Protein AF-A0A392NJL7-F1 (afdb_monomer)

Radius of gyration: 14.18 Å; Cα contacts (8 Å, |Δi|>4): 28; chains: 1; bounding box: 26×30×34 Å

Structure (mmCIF, N/CA/C/O backbone):
data_AF-A0A392NJL7-F1
#
_entry.id   AF-A0A392NJL7-F1
#
loop_
_atom_site.group_PDB
_atom_site.id
_atom_site.type_symbol
_atom_site.label_atom_id
_atom_site.label_alt_id
_atom_site.label_comp_id
_atom_site.label_asym_id
_atom_site.label_entity_id
_atom_site.label_seq_id
_atom_site.pdbx_PDB_ins_code
_atom_site.Cartn_x
_atom_site.Cartn_y
_atom_site.Cartn_z
_atom_site.occupancy
_atom_site.B_iso_or_equiv
_atom_site.auth_seq_id
_atom_site.auth_comp_id
_atom_site.auth_asym_id
_atom_site.auth_atom_id
_atom_site.pdbx_PDB_model_num
ATOM 1 N N . VAL A 1 1 ? 5.172 -2.949 0.536 1.00 91.62 1 VAL A N 1
ATOM 2 C CA . VAL A 1 1 ? 4.073 -2.223 1.227 1.00 91.62 1 VAL A CA 1
ATOM 3 C C . VAL A 1 1 ? 2.876 -1.983 0.312 1.00 91.62 1 VAL A C 1
ATOM 5 O O . VAL A 1 1 ? 1.815 -2.512 0.603 1.00 91.62 1 VAL A O 1
ATOM 8 N N . SER A 1 2 ? 3.017 -1.277 -0.818 1.00 92.56 2 SER A N 1
ATOM 9 C CA . SER A 1 2 ? 1.873 -0.915 -1.684 1.00 92.56 2 SER A CA 1
ATOM 10 C C . SER A 1 2 ? 1.071 -2.112 -2.212 1.00 92.56 2 SER A C 1
ATOM 12 O O . SER A 1 2 ? -0.155 -2.077 -2.213 1.00 92.56 2 SER A O 1
ATOM 14 N N . LEU A 1 3 ? 1.743 -3.206 -2.594 1.00 94.44 3 LEU A N 1
ATOM 15 C CA . LEU A 1 3 ? 1.069 -4.457 -2.970 1.00 94.44 3 LEU A CA 1
ATOM 16 C C . LEU A 1 3 ? 0.261 -5.052 -1.813 1.00 94.44 3 LEU A C 1
ATOM 18 O O . LEU A 1 3 ? -0.874 -5.472 -2.014 1.00 94.44 3 LEU A O 1
ATOM 22 N N . ASN A 1 4 ? 0.817 -5.034 -0.600 1.00 95.25 4 ASN A N 1
ATOM 23 C CA . ASN A 1 4 ? 0.121 -5.512 0.589 1.00 95.25 4 ASN A CA 1
ATOM 24 C C . ASN A 1 4 ? -1.122 -4.666 0.889 1.00 95.25 4 ASN A C 1
ATOM 26 O O . ASN A 1 4 ? -2.181 -5.217 1.155 1.00 95.25 4 ASN A O 1
ATOM 30 N N . TRP A 1 5 ? -1.030 -3.341 0.741 1.00 95.69 5 TRP A N 1
ATOM 31 C CA . TRP A 1 5 ? -2.171 -2.439 0.907 1.00 95.69 5 TRP A CA 1
ATOM 32 C C . TRP A 1 5 ? -3.311 -2.750 -0.074 1.00 95.69 5 TRP A C 1
ATOM 34 O O . TRP A 1 5 ? -4.475 -2.732 0.326 1.00 95.69 5 TRP A O 1
ATOM 44 N N . LEU A 1 6 ? -2.998 -3.096 -1.332 1.00 94.62 6 LEU A N 1
ATOM 45 C CA . LEU A 1 6 ? -4.002 -3.538 -2.311 1.00 94.62 6 LEU A CA 1
ATOM 46 C C . LEU A 1 6 ? -4.660 -4.856 -1.883 1.00 94.62 6 LEU A C 1
ATOM 48 O O . LEU A 1 6 ? -5.883 -4.950 -1.871 1.00 94.62 6 LEU A O 1
ATOM 52 N N . VAL A 1 7 ? -3.866 -5.845 -1.460 1.00 92.94 7 VAL A N 1
ATOM 53 C CA . VAL A 1 7 ? -4.383 -7.118 -0.921 1.00 92.94 7 VAL A CA 1
ATOM 54 C C . VAL A 1 7 ? -5.226 -6.896 0.346 1.00 92.94 7 VAL A C 1
ATOM 56 O O . VAL A 1 7 ? -6.203 -7.611 0.588 1.00 92.94 7 VAL A O 1
ATOM 59 N N . ALA A 1 8 ? -4.889 -5.890 1.155 1.00 95.06 8 ALA A N 1
ATOM 60 C CA . ALA A 1 8 ? -5.596 -5.576 2.389 1.00 95.06 8 ALA A CA 1
ATOM 61 C C . ALA A 1 8 ? -7.053 -5.131 2.159 1.00 95.06 8 ALA A C 1
ATOM 63 O O . ALA A 1 8 ? -7.876 -5.303 3.052 1.00 95.06 8 ALA A O 1
ATOM 64 N N . GLN A 1 9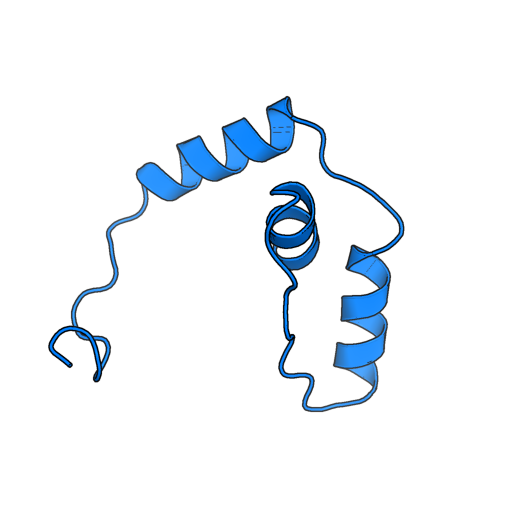 ? -7.408 -4.660 0.956 1.00 93.25 9 GLN A N 1
ATOM 65 C CA . GLN A 1 9 ? -8.776 -4.224 0.639 1.00 93.25 9 GLN A CA 1
ATOM 66 C C . GLN A 1 9 ? -9.788 -5.386 0.571 1.00 93.25 9 GLN A C 1
ATOM 68 O O . GLN A 1 9 ? -10.991 -5.163 0.651 1.00 93.25 9 GLN A O 1
ATOM 73 N N . GLY A 1 10 ? -9.324 -6.633 0.412 1.00 91.56 10 GLY A N 1
ATOM 74 C CA . GLY A 1 10 ? -10.165 -7.842 0.427 1.00 91.56 10 GLY A CA 1
ATOM 75 C C . GLY A 1 10 ? -10.985 -8.095 -0.845 1.00 91.56 10 GLY A C 1
ATOM 76 O O . GLY A 1 10 ? -11.349 -9.234 -1.116 1.00 91.56 10 GLY A O 1
ATOM 77 N N . ASN A 1 11 ? -11.222 -7.070 -1.662 1.00 94.56 11 ASN A N 1
ATOM 78 C CA . ASN A 1 11 ? -11.931 -7.151 -2.943 1.00 94.56 11 ASN A CA 1
ATOM 79 C C . ASN A 1 11 ? -11.036 -6.842 -4.160 1.00 94.56 11 ASN A C 1
ATOM 81 O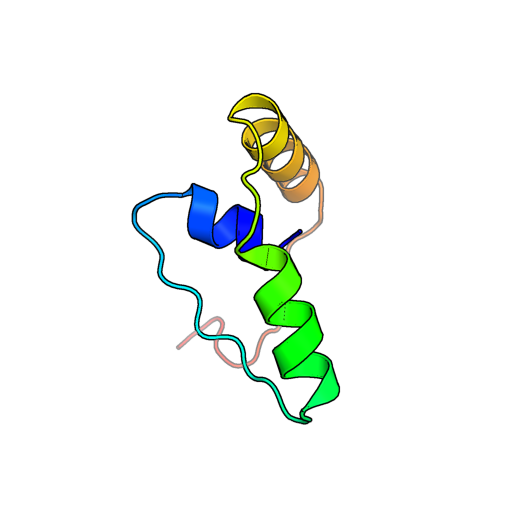 O . ASN A 1 11 ? -11.542 -6.644 -5.264 1.00 94.56 11 ASN A O 1
ATOM 85 N N . VAL A 1 12 ? -9.716 -6.772 -3.965 1.00 93.94 12 VAL A N 1
ATOM 86 C CA . VAL A 1 12 ? -8.735 -6.416 -4.998 1.00 93.94 12 VAL A CA 1
ATOM 87 C C . VAL A 1 12 ? -7.701 -7.529 -5.143 1.00 93.94 12 VAL A C 1
ATOM 89 O O . VAL A 1 12 ? -7.145 -8.006 -4.156 1.00 93.94 12 VAL A O 1
ATOM 92 N N . VAL A 1 13 ? -7.398 -7.893 -6.392 1.00 92.12 13 VAL A N 1
ATOM 93 C CA . VAL A 1 13 ? -6.291 -8.789 -6.752 1.00 92.12 13 VAL A CA 1
ATOM 94 C C . VAL A 1 13 ? -5.254 -7.976 -7.533 1.00 92.12 13 VAL A C 1
ATOM 96 O O . VAL A 1 13 ? -5.521 -7.609 -8.679 1.00 92.12 13 VAL A O 1
ATOM 99 N N . PRO A 1 14 ? -4.091 -7.634 -6.945 1.00 90.69 14 PRO A N 1
ATOM 100 C CA . PRO A 1 14 ? -3.068 -6.883 -7.663 1.00 90.69 14 PRO A CA 1
ATOM 101 C C . PRO A 1 14 ? -2.406 -7.747 -8.744 1.00 90.69 14 PRO A C 1
ATOM 103 O O . PRO A 1 14 ? -2.035 -8.891 -8.490 1.00 90.69 14 PRO A O 1
ATOM 106 N N . ILE A 1 15 ? -2.200 -7.173 -9.933 1.00 92.31 15 ILE A N 1
ATOM 107 C CA . ILE A 1 15 ? -1.449 -7.789 -11.037 1.00 92.31 15 ILE A CA 1
ATOM 108 C C . ILE A 1 15 ? -0.147 -6.997 -11.215 1.00 92.31 15 ILE A C 1
ATOM 110 O O . ILE A 1 15 ? -0.125 -5.999 -11.941 1.00 92.31 15 ILE A O 1
ATOM 114 N N . PRO A 1 16 ? 0.932 -7.358 -10.502 1.00 90.06 16 PRO A N 1
ATOM 115 C CA . PRO A 1 16 ? 2.174 -6.609 -10.576 1.00 90.06 16 PRO A CA 1
ATOM 116 C C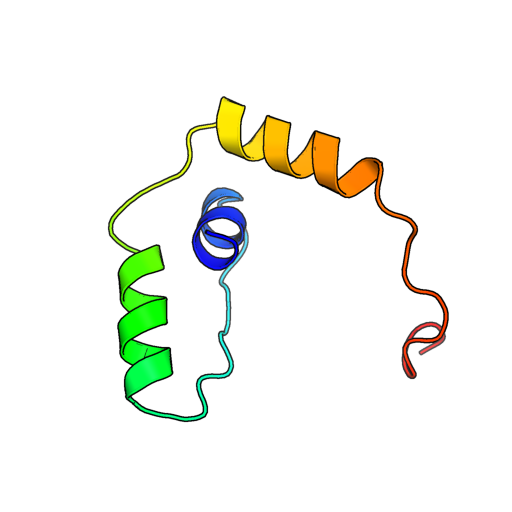 . PRO A 1 16 ? 2.932 -6.905 -11.877 1.00 90.06 16 PRO A C 1
ATOM 118 O O . PRO A 1 16 ? 3.168 -8.056 -12.235 1.00 90.06 16 PRO A O 1
ATOM 121 N N . GLY A 1 17 ? 3.363 -5.854 -12.576 1.00 92.88 17 GLY A N 1
ATOM 122 C CA . GLY A 1 17 ? 4.146 -5.966 -13.809 1.00 92.88 17 GLY A CA 1
ATOM 123 C C . GLY A 1 17 ? 5.642 -6.161 -13.552 1.00 92.88 17 GLY A C 1
ATOM 124 O O . GLY A 1 17 ? 6.417 -5.242 -13.818 1.00 92.88 17 GLY A O 1
ATOM 125 N N . ALA A 1 18 ? 6.050 -7.324 -13.031 1.00 95.00 18 ALA A N 1
ATOM 126 C CA . ALA A 1 18 ? 7.470 -7.663 -12.884 1.00 95.00 18 ALA A CA 1
ATOM 127 C C . ALA A 1 18 ? 8.135 -7.786 -14.264 1.00 95.00 18 ALA A C 1
ATOM 129 O O . ALA A 1 18 ? 7.638 -8.489 -15.142 1.00 95.00 18 ALA A O 1
ATOM 130 N N . LYS A 1 19 ? 9.268 -7.106 -14.451 1.00 95.94 19 LYS A N 1
ATOM 131 C CA . LYS A 1 19 ? 10.089 -7.149 -15.672 1.00 95.94 19 LYS A CA 1
ATOM 132 C C . LYS A 1 19 ? 11.401 -7.906 -15.478 1.00 95.94 19 LYS A C 1
ATOM 134 O O . LYS A 1 19 ? 12.108 -8.140 -16.453 1.00 95.94 19 LYS A O 1
ATOM 139 N N . SER A 1 20 ? 11.724 -8.275 -14.241 1.00 96.81 20 SER A N 1
ATOM 140 C CA . SER A 1 20 ? 12.890 -9.087 -13.911 1.00 96.81 20 SER A CA 1
ATOM 141 C C . SER A 1 20 ? 12.572 -10.098 -12.799 1.00 96.81 20 SER A C 1
ATOM 143 O O . SER A 1 20 ? 11.604 -9.900 -12.051 1.00 96.81 20 SER A O 1
ATOM 145 N N . PRO A 1 21 ? 13.362 -11.180 -12.671 1.00 95.88 21 PRO A N 1
ATOM 146 C CA . PRO A 1 21 ? 13.215 -12.147 -11.584 1.00 95.88 21 PRO A CA 1
ATOM 147 C C . PRO A 1 21 ? 13.339 -11.514 -10.194 1.00 95.88 21 PRO A C 1
ATOM 149 O O . PRO A 1 21 ? 12.587 -11.863 -9.290 1.00 95.88 21 PRO A O 1
ATOM 152 N N . GLU A 1 22 ? 14.230 -10.537 -10.028 1.00 95.44 22 GLU A N 1
ATOM 153 C CA . GLU A 1 22 ? 14.460 -9.857 -8.749 1.00 95.44 22 GLU A CA 1
ATOM 154 C C . GLU A 1 22 ? 13.207 -9.101 -8.294 1.00 95.44 22 GLU A C 1
ATOM 156 O O . GLU A 1 22 ? 12.827 -9.180 -7.127 1.00 95.44 22 GLU A O 1
ATOM 161 N N . GLN A 1 23 ? 12.507 -8.440 -9.225 1.00 94.06 23 GLN A N 1
ATOM 162 C CA . GLN A 1 23 ? 11.225 -7.792 -8.932 1.00 94.06 23 GLN A CA 1
ATOM 163 C C . GLN A 1 23 ? 10.158 -8.809 -8.521 1.00 94.06 23 GLN A C 1
ATOM 165 O O . GLN A 1 23 ? 9.368 -8.546 -7.617 1.00 94.06 23 GLN A O 1
ATOM 170 N N . ALA A 1 24 ? 10.131 -9.982 -9.160 1.00 92.94 24 ALA A N 1
ATOM 171 C CA . ALA A 1 24 ? 9.197 -11.038 -8.788 1.00 92.94 24 ALA A CA 1
ATOM 172 C C . ALA A 1 24 ? 9.458 -11.546 -7.359 1.00 92.94 24 ALA A C 1
ATOM 174 O O . ALA A 1 24 ? 8.502 -11.744 -6.608 1.00 92.94 24 ALA A O 1
ATOM 175 N N . GLU A 1 25 ? 10.723 -11.710 -6.960 1.00 92.56 25 GLU A N 1
ATOM 176 C CA . GLU A 1 25 ? 11.077 -12.076 -5.582 1.00 92.56 25 GLU A CA 1
ATOM 177 C C . GLU A 1 25 ? 10.709 -10.979 -4.575 1.00 92.56 25 GLU A C 1
ATOM 179 O O . GLU A 1 25 ? 10.126 -11.271 -3.529 1.00 92.56 25 GLU A O 1
ATOM 184 N N . GLU A 1 26 ? 10.947 -9.707 -4.903 1.00 90.94 26 GLU A N 1
ATOM 185 C CA . GLU A 1 26 ? 10.533 -8.586 -4.051 1.00 90.94 26 GLU A CA 1
ATOM 186 C C . GLU A 1 26 ? 9.008 -8.566 -3.841 1.00 90.94 26 GLU A C 1
ATOM 188 O O . GLU A 1 26 ? 8.520 -8.393 -2.720 1.00 90.94 26 GLU A O 1
ATOM 193 N N . PHE A 1 27 ? 8.232 -8.809 -4.901 1.00 92.94 27 PHE A N 1
ATOM 194 C CA . PHE A 1 27 ? 6.770 -8.830 -4.826 1.00 92.94 27 PHE A CA 1
ATOM 195 C C . PHE A 1 27 ? 6.241 -9.971 -3.958 1.00 92.94 27 PHE A C 1
ATOM 197 O O . PHE A 1 27 ? 5.266 -9.766 -3.231 1.00 92.94 27 PHE A O 1
ATOM 204 N N . LYS A 1 28 ? 6.898 -11.138 -3.955 1.00 88.38 28 LYS A N 1
ATOM 205 C CA . LYS A 1 28 ? 6.557 -12.232 -3.029 1.00 88.38 28 LYS A CA 1
ATOM 206 C C . LYS A 1 28 ? 6.699 -11.799 -1.571 1.00 88.38 28 LYS A C 1
ATOM 208 O O . LYS A 1 28 ? 5.851 -12.149 -0.751 1.00 88.38 28 LYS A O 1
ATOM 213 N N . GLY A 1 29 ? 7.701 -10.974 -1.258 1.00 87.00 29 GLY A N 1
ATOM 214 C CA . GLY A 1 29 ? 7.895 -10.398 0.076 1.00 87.00 29 GLY A CA 1
ATOM 215 C C . GLY A 1 29 ? 6.714 -9.552 0.571 1.00 87.00 29 GLY A C 1
ATOM 216 O O . GLY A 1 29 ? 6.549 -9.365 1.775 1.00 87.00 29 GLY A O 1
ATOM 217 N N . ALA A 1 30 ? 5.842 -9.075 -0.323 1.00 88.50 30 ALA A N 1
ATOM 218 C CA . ALA A 1 30 ? 4.632 -8.347 0.049 1.00 88.50 30 ALA A CA 1
ATOM 219 C C . ALA A 1 30 ? 3.439 -9.252 0.407 1.00 88.50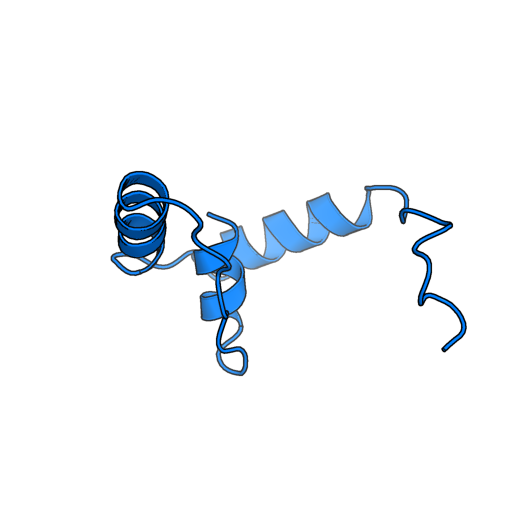 30 ALA A C 1
ATOM 221 O O . ALA A 1 30 ? 2.442 -8.729 0.896 1.00 88.50 30 ALA A O 1
ATOM 222 N N . LEU A 1 31 ? 3.508 -10.566 0.166 1.00 83.38 31 LEU A N 1
ATOM 223 C CA . LEU A 1 31 ? 2.399 -11.506 0.395 1.00 83.38 31 LEU A CA 1
ATOM 224 C C . LEU A 1 31 ? 2.475 -12.232 1.749 1.00 83.38 31 LEU A C 1
ATOM 226 O O . LEU A 1 31 ? 1.480 -12.793 2.193 1.00 83.38 31 LEU A O 1
ATOM 230 N N . GLY A 1 32 ? 3.639 -12.235 2.406 1.00 86.75 32 GLY A N 1
ATOM 231 C CA . GLY A 1 32 ? 3.891 -13.017 3.628 1.00 86.75 32 GLY A CA 1
ATOM 232 C C . GLY A 1 32 ? 3.454 -12.366 4.945 1.00 86.75 32 GLY A C 1
ATOM 233 O O . GLY A 1 32 ? 3.744 -12.895 6.012 1.00 86.75 32 GLY A O 1
ATOM 234 N N . TRP A 1 33 ? 2.806 -11.208 4.890 1.00 92.31 33 TRP A N 1
ATOM 235 C CA . TRP A 1 33 ? 2.355 -10.446 6.056 1.00 92.31 33 TRP A CA 1
ATOM 236 C C . TRP A 1 33 ? 1.107 -9.649 5.684 1.00 92.31 33 TRP A C 1
ATOM 238 O O . TRP A 1 33 ? 0.642 -9.718 4.545 1.00 92.31 33 TRP A O 1
ATOM 248 N N . ARG A 1 34 ? 0.529 -8.905 6.624 1.00 93.88 34 ARG A N 1
ATOM 249 C CA . ARG A 1 34 ? -0.636 -8.062 6.358 1.00 93.88 34 ARG A CA 1
ATOM 250 C C . ARG A 1 34 ? -0.553 -6.792 7.189 1.00 93.88 34 ARG A C 1
ATOM 252 O O . ARG A 1 34 ? -0.253 -6.879 8.374 1.00 93.88 34 ARG A O 1
ATOM 259 N N . LEU A 1 35 ? -0.816 -5.656 6.552 1.00 96.75 35 LEU A N 1
ATOM 260 C CA . LEU A 1 35 ? -1.038 -4.388 7.243 1.00 96.75 35 LEU A CA 1
ATOM 261 C C . LEU A 1 35 ? -2.244 -4.505 8.182 1.00 96.75 35 LEU A C 1
ATOM 263 O O . LEU A 1 35 ? -3.223 -5.181 7.846 1.00 96.75 35 LEU A O 1
ATOM 267 N N . THR A 1 36 ? -2.191 -3.824 9.322 1.00 97.50 36 THR A N 1
ATOM 268 C CA . THR A 1 36 ? -3.365 -3.676 10.189 1.00 97.50 36 THR A CA 1
ATOM 269 C C . THR A 1 36 ? -4.368 -2.693 9.588 1.00 97.50 36 THR A C 1
ATOM 271 O O . THR A 1 36 ? -4.047 -1.908 8.688 1.00 97.50 36 THR A O 1
ATOM 274 N N . ASP A 1 37 ? -5.600 -2.710 10.094 1.00 97.06 37 ASP A N 1
ATOM 275 C CA . ASP A 1 37 ? -6.640 -1.781 9.647 1.00 97.06 37 ASP A CA 1
ATOM 276 C C . ASP A 1 37 ? -6.254 -0.318 9.941 1.00 97.06 37 ASP A C 1
ATOM 278 O O . ASP A 1 37 ? -6.543 0.583 9.143 1.00 97.06 37 ASP A O 1
ATOM 282 N N . GLU A 1 38 ? -5.534 -0.074 11.041 1.00 98.19 38 GLU A N 1
ATOM 283 C CA . GLU A 1 38 ? -4.974 1.235 11.381 1.00 98.19 38 GLU A CA 1
ATOM 284 C C . GLU A 1 38 ? -3.926 1.687 10.357 1.00 98.19 38 GLU A C 1
ATOM 286 O O . GLU A 1 38 ? -4.030 2.801 9.841 1.00 98.19 38 GLU A O 1
ATOM 291 N N . GLU A 1 39 ? -2.966 0.828 10.000 1.00 98.06 39 GLU A N 1
ATOM 292 C CA . GLU A 1 39 ? -1.925 1.150 9.012 1.00 98.06 39 GLU A CA 1
ATOM 293 C C . GLU A 1 39 ? -2.525 1.404 7.618 1.00 98.06 39 GLU A C 1
ATOM 295 O O . GLU A 1 39 ? -2.119 2.322 6.898 1.00 98.06 39 GLU A O 1
ATOM 300 N N . VAL A 1 40 ? -3.544 0.627 7.227 1.00 97.38 40 VAL A N 1
ATOM 301 C CA . VAL A 1 40 ? -4.292 0.842 5.977 1.00 97.38 40 VAL A CA 1
ATOM 302 C C . VAL A 1 40 ? -4.976 2.210 5.975 1.00 97.38 40 VAL A C 1
ATOM 304 O O . VAL A 1 40 ? -4.934 2.922 4.960 1.00 97.38 40 VAL A O 1
ATOM 307 N N . THR A 1 41 ? -5.595 2.576 7.099 1.00 97.38 41 THR A N 1
ATOM 308 C CA . THR A 1 41 ? -6.295 3.853 7.283 1.00 97.38 41 THR A CA 1
ATOM 309 C C . THR A 1 41 ? -5.324 5.030 7.266 1.00 97.38 41 THR A C 1
ATOM 311 O O . THR A 1 41 ? -5.584 6.034 6.597 1.00 97.38 41 THR A O 1
ATOM 314 N N . GLU A 1 42 ? -4.177 4.901 7.931 1.00 97.75 42 GLU A N 1
ATOM 315 C CA . GLU A 1 42 ? -3.125 5.914 7.941 1.00 97.75 42 GLU A CA 1
ATOM 316 C C . GLU A 1 42 ? -2.593 6.175 6.529 1.00 97.75 42 GLU A C 1
AT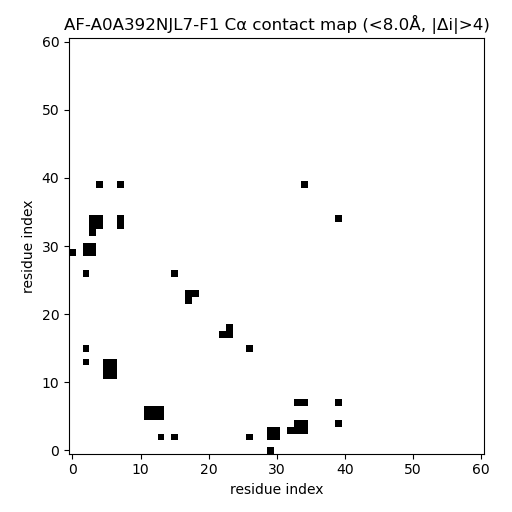OM 318 O O . GLU A 1 42 ? -2.578 7.323 6.073 1.00 97.75 42 GLU A O 1
ATOM 323 N N . LEU A 1 43 ? -2.251 5.116 5.787 1.00 96.88 43 LEU A N 1
ATOM 324 C CA . LEU A 1 43 ? -1.786 5.229 4.402 1.00 96.88 43 LEU A CA 1
ATOM 325 C C . LEU A 1 43 ? -2.814 5.939 3.511 1.00 96.88 43 LEU A C 1
ATOM 327 O O . LEU A 1 43 ? -2.443 6.779 2.688 1.00 96.88 43 LEU A O 1
ATOM 331 N N . ARG A 1 44 ? -4.111 5.663 3.700 1.00 95.56 44 ARG A N 1
ATOM 332 C CA . ARG A 1 44 ? -5.183 6.341 2.957 1.00 95.56 44 ARG A CA 1
ATOM 333 C C . ARG A 1 44 ? -5.304 7.824 3.325 1.00 95.56 44 ARG A C 1
ATOM 335 O O . ARG A 1 44 ? -5.458 8.653 2.429 1.00 95.56 44 ARG A O 1
ATOM 342 N N . SER A 1 45 ? -5.197 8.159 4.610 1.00 96.69 45 SER A N 1
ATOM 343 C CA . SER A 1 45 ? -5.215 9.541 5.115 1.00 96.69 45 SER A CA 1
ATOM 344 C C . SER A 1 45 ? -4.018 10.364 4.624 1.00 96.69 45 SER A C 1
ATOM 346 O O . SER A 1 45 ? -4.137 11.553 4.318 1.00 96.69 45 SER A O 1
ATOM 348 N N . LEU A 1 46 ? -2.844 9.742 4.509 1.00 95.94 46 LEU A N 1
ATOM 349 C CA . LEU A 1 46 ? -1.664 10.381 3.930 1.00 95.94 46 LEU A CA 1
ATOM 350 C C . LEU A 1 46 ? -1.825 10.580 2.421 1.00 95.94 46 LEU A C 1
ATOM 352 O O . LEU A 1 46 ? -1.572 11.678 1.923 1.00 95.94 46 LEU A O 1
ATOM 356 N N . ALA A 1 47 ? -2.308 9.562 1.702 1.00 93.06 47 ALA A N 1
ATOM 357 C CA . ALA A 1 47 ? -2.529 9.638 0.261 1.00 93.06 47 ALA A CA 1
ATOM 358 C C . ALA A 1 47 ? -3.509 10.759 -0.127 1.00 93.06 47 ALA A C 1
ATOM 360 O O . ALA A 1 47 ? -3.271 11.452 -1.114 1.00 93.06 47 ALA A O 1
ATOM 361 N N . SER A 1 48 ? -4.558 11.012 0.669 1.00 93.56 48 SER A N 1
ATOM 362 C CA . SER A 1 48 ? -5.528 12.084 0.387 1.00 93.56 48 SER A CA 1
ATOM 363 C C . SER A 1 48 ? -4.950 13.502 0.480 1.00 93.56 48 SER A C 1
ATOM 365 O O . SER A 1 48 ? -5.593 14.451 0.041 1.00 93.56 48 SER A O 1
ATOM 367 N N . LYS A 1 49 ? -3.757 13.672 1.065 1.00 95.38 49 LYS A N 1
ATOM 368 C CA . LYS A 1 49 ? -3.061 14.969 1.154 1.00 95.38 49 LYS A CA 1
ATOM 369 C C . LYS A 1 49 ? -2.168 15.239 -0.059 1.00 95.38 49 LYS A C 1
ATOM 371 O O . LYS A 1 49 ? -1.676 16.356 -0.217 1.00 95.38 49 LYS A O 1
ATOM 376 N N . ILE A 1 50 ? -1.934 14.233 -0.899 1.00 92.00 50 ILE A N 1
ATOM 377 C CA . ILE A 1 50 ? -1.115 14.362 -2.102 1.00 92.00 50 ILE A CA 1
ATOM 378 C C . ILE A 1 50 ?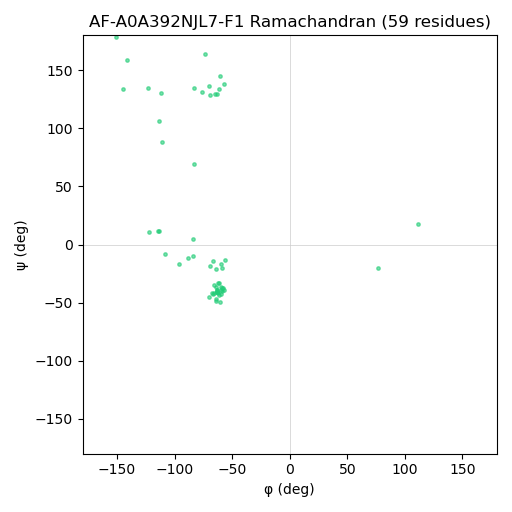 -1.980 14.923 -3.231 1.00 92.00 50 ILE A C 1
ATOM 380 O O . ILE A 1 50 ? -3.110 14.484 -3.441 1.00 92.00 50 ILE A O 1
ATOM 384 N N . LYS A 1 51 ? -1.454 15.909 -3.969 1.00 86.31 51 LYS A N 1
ATOM 385 C CA . LYS A 1 51 ? -2.141 16.444 -5.151 1.00 86.31 51 LYS A CA 1
ATOM 386 C C . LYS A 1 51 ? -2.319 15.329 -6.177 1.00 86.31 51 LYS A C 1
ATOM 388 O O . LYS A 1 51 ? -1.365 14.609 -6.469 1.00 86.31 51 LYS A O 1
ATOM 393 N N . SER A 1 52 ? -3.516 15.221 -6.746 1.00 81.00 52 SER A N 1
ATOM 394 C CA . SER A 1 52 ? -3.741 14.340 -7.885 1.00 81.00 52 SER A CA 1
ATOM 395 C C . SER A 1 52 ? -2.801 14.722 -9.029 1.00 81.00 52 SER A C 1
ATOM 397 O O . SER A 1 52 ? -2.575 15.903 -9.308 1.00 81.00 52 SER A O 1
ATOM 399 N N . VAL A 1 53 ? -2.233 13.709 -9.680 1.00 78.75 53 VAL A N 1
ATOM 400 C CA . VAL A 1 53 ? -1.555 13.909 -10.960 1.00 78.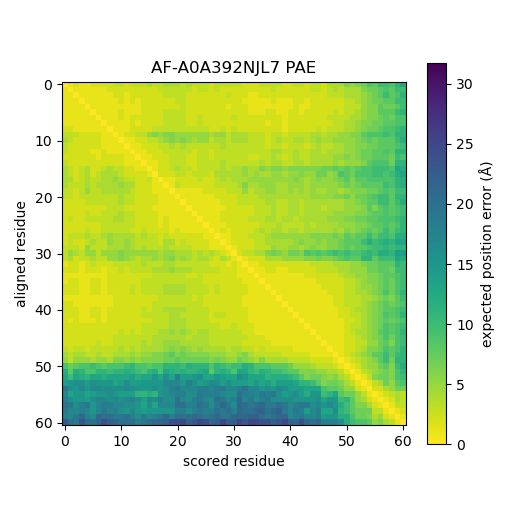75 53 VAL A CA 1
ATOM 401 C C . VAL A 1 53 ? -2.642 14.235 -11.979 1.00 78.75 53 VAL A C 1
ATOM 403 O O . VAL A 1 53 ? -3.648 13.535 -12.036 1.00 78.75 53 VAL A O 1
AT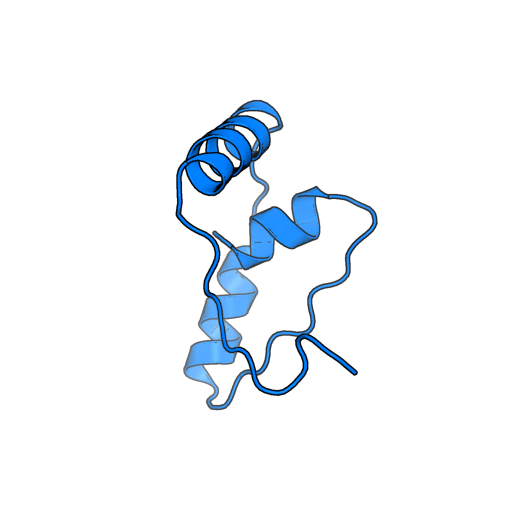OM 406 N N . ILE A 1 54 ? -2.450 15.324 -12.718 1.00 75.00 54 ILE A N 1
ATOM 407 C CA . ILE A 1 54 ? -3.331 15.762 -13.802 1.00 75.00 54 ILE A CA 1
ATOM 408 C C . ILE A 1 54 ? -2.541 15.593 -15.100 1.00 75.00 54 ILE A C 1
ATOM 410 O O . ILE A 1 54 ? -1.401 16.057 -15.177 1.00 75.00 54 ILE A O 1
ATOM 414 N N . GLY A 1 55 ? -3.131 14.951 -16.110 1.00 74.12 55 GLY A N 1
ATOM 415 C CA . GLY A 1 55 ? -2.524 14.753 -17.429 1.00 74.12 55 GLY A CA 1
ATOM 416 C C . GLY A 1 55 ? -2.151 13.309 -17.772 1.00 74.12 55 GLY A C 1
ATOM 417 O O . GLY A 1 55 ? -1.366 13.094 -18.697 1.00 74.12 55 GLY A O 1
ATOM 418 N N . PHE A 1 56 ? -2.687 12.307 -17.068 1.00 76.75 56 PHE A N 1
ATOM 419 C CA . PHE A 1 56 ? -2.557 10.918 -17.500 1.00 76.75 56 PHE A CA 1
ATOM 420 C C . PHE A 1 56 ? -3.278 10.741 -18.853 1.00 76.75 56 PHE A C 1
ATOM 422 O O . PHE A 1 56 ? -4.440 11.135 -18.968 1.00 76.75 56 PHE A O 1
ATOM 429 N N . PRO A 1 57 ? -2.638 10.157 -19.889 1.00 80.25 57 PRO A N 1
ATOM 430 C CA . PRO A 1 57 ? -3.167 10.142 -21.261 1.00 80.25 57 PRO A CA 1
ATOM 431 C C . PRO A 1 57 ? -4.573 9.550 -21.447 1.00 80.25 57 PRO A C 1
ATOM 433 O O . PRO A 1 57 ? -5.170 9.734 -22.503 1.00 80.25 57 PRO A O 1
ATOM 436 N N . VAL A 1 58 ? -5.106 8.851 -20.442 1.00 78.94 58 VAL A N 1
ATOM 437 C CA . VAL A 1 58 ? -6.426 8.204 -20.468 1.00 78.94 58 VAL A CA 1
ATOM 438 C C . VAL A 1 58 ? -7.440 8.820 -19.493 1.00 78.94 58 VAL A C 1
ATOM 440 O O . VAL A 1 58 ? -8.506 8.258 -19.294 1.00 78.94 58 VAL A O 1
ATOM 443 N N . GLU A 1 59 ? -7.159 9.984 -18.901 1.00 73.19 59 GLU A N 1
ATOM 444 C CA . GLU A 1 59 ? -8.066 10.673 -17.955 1.00 73.19 59 GLU A CA 1
ATOM 445 C C . GLU A 1 59 ? -9.442 11.051 -18.533 1.00 73.19 59 GLU A C 1
ATOM 447 O O . GLU A 1 59 ? -10.354 11.374 -17.776 1.00 73.19 59 GLU A O 1
ATOM 452 N N . LYS A 1 60 ? -9.590 11.053 -19.862 1.00 68.62 60 LYS A N 1
ATOM 453 C CA . LYS A 1 60 ? -10.823 11.429 -20.577 1.00 68.62 60 LYS A CA 1
ATOM 454 C C . LYS A 1 60 ? -11.370 10.320 -21.483 1.00 68.62 60 LYS A C 1
ATOM 456 O O . LYS A 1 60 ? -12.208 10.621 -22.333 1.00 68.62 60 LYS A O 1
ATOM 461 N N . LEU A 1 61 ? -10.838 9.101 -21.373 1.00 57.91 61 LEU A N 1
ATOM 462 C CA . LEU A 1 61 ? -11.356 7.946 -22.112 1.00 57.91 61 LEU A CA 1
ATOM 463 C C . LEU A 1 61 ? -12.621 7.387 -21.459 1.00 57.91 61 LEU A C 1
ATOM 465 O O . LEU A 1 61 ? -12.727 7.463 -20.215 1.00 57.91 61 LEU A O 1
#

Foldseek 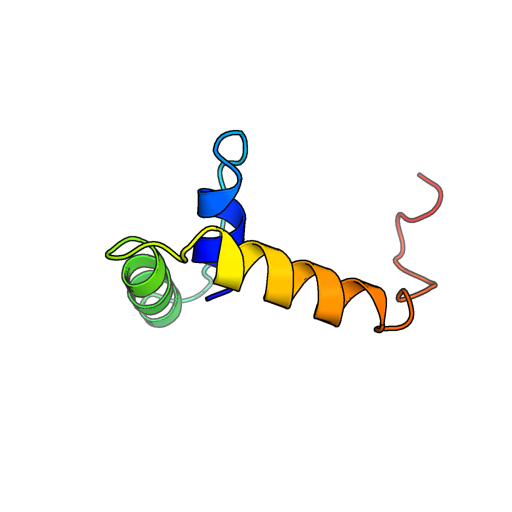3Di:
DVQLLQVQVVPGDDDDDDPDPVVVVVSVVSVPDHDDPVRSVVVVVVVVVDDDDPDDPVPPD

Organism: NCBI:txid97028

Sequence (61 aa):
VSLNWLVAQGNVVPIPGAKSPEQAEEFKGALGWRLTDEEVTELRSLASKIKSVIGFPVEKL

Nearest PDB structures (foldseek):
  4h8n-assembly3_B  TM=7.230E-01  e=8.017E-01  Candida parapsilosis
  1k8c-assembly3_A  TM=6.713E-01  e=9.934E-01  Yamadazyma tenuis
  6mmk-assembly1_D  TM=3.324E-01  e=7.889E+00  Rattus norvegicus

InterPro domains:
  IPR023210 NADP-dependent oxidoreductase domain [PF00248] (1-46)
  IPR036812 NAD(P)-dependent oxidoreductase domain superfamily [G3DSA:3.20.20.100] (1-56)
  IPR036812 NAD(P)-dependent oxidoreductase domain superfamily [SSF51430] (1-53)

pLDDT: mean 90.43, std 8.13, range [57.91, 98.19]

Solvent-accessible surface area (backbone atoms only — not comparable to full-atom values): 4038 Å² total; per-residue (Å²): 99,73,67,23,55,42,48,66,67,75,85,48,82,81,83,81,85,62,89,47,71,67,50,48,54,55,54,53,67,32,68,81,60,76,74,49,75,64,57,52,50,49,53,51,60,56,53,72,72,53,79,78,87,82,81,59,96,64,81,83,112

Mean predicted aligned error: 5.24 Å

Secondary structure (DSSP, 8-state):
-HHHHHHHTSS--------SHHHHHHHHTTTSS---HHHHHHHHHHHTTSPPP---TTTT-